Protein AF-A0A7X3RIA8-F1 (afdb_monomer)

Nearest PDB structures (foldseek):
  3zvk-assembly1_D  TM=9.222E-01  e=4.454E-03  Rickettsia felis
  5ecw-assembly1_A  TM=9.008E-01  e=4.153E-03  Shigella flexneri
  3zvk-assembly1_B  TM=9.290E-01  e=8.969E-03  Rickettsia felis
  5ecy-assembly1_E  TM=9.226E-01  e=1.106E-02  Shigella flexneri
  1y82-assembly2_D  TM=9.195E-01  e=2.077E-02  Pyrococcus furiosus

Secondary structure (DSSP, 8-state):
-HHHHHHHTT----HHHHHHHHHHHHTT--EE-S-GGGGGSTT--EE--

pLDDT: mean 80.12, std 14.0, range [52.16, 94.69]

Radius of gyration: 10.09 Å; Cα contacts (8 Å, |Δi|>4): 45; chains: 1; bounding box: 23×20×22 Å

Solvent-accessible surface area (backbone atoms only — not comparable to full-atom values): 3159 Å² total; per-residue (Å²): 120,64,69,62,59,42,56,72,71,75,53,83,72,55,74,64,58,53,52,54,50,50,52,28,55,75,66,77,38,74,46,73,40,82,63,69,74,57,78,72,43,84,90,54,50,71,42,82,114

Sequence (49 aa):
MIKERLRRRGRPIPNNDIWIAAIALQHDLVLVTRDAHFDEVESLQTERW

Mean predicted aligned error: 6.77 Å

Structure (mmCIF, N/CA/C/O backbone):
data_AF-A0A7X3RIA8-F1
#
_entry.id   AF-A0A7X3RIA8-F1
#
loop_
_atom_site.group_PDB
_atom_site.id
_atom_site.type_symbol
_atom_site.label_atom_id
_atom_site.label_alt_id
_atom_site.label_comp_id
_atom_site.label_asym_id
_atom_site.label_entity_id
_atom_site.label_seq_id
_atom_site.pdbx_PDB_ins_code
_atom_site.Cartn_x
_atom_site.Cartn_y
_atom_site.Cartn_z
_atom_site.occupancy
_atom_site.B_iso_or_equiv
_atom_site.auth_seq_id
_atom_site.auth_comp_id
_atom_site.auth_asym_id
_atom_site.auth_atom_id
_atom_site.pdbx_PDB_model_num
ATOM 1 N N . MET A 1 1 ? 11.714 -6.215 4.746 1.00 61.69 1 MET A N 1
ATOM 2 C CA . MET A 1 1 ? 10.596 -7.178 4.867 1.00 61.69 1 MET A CA 1
ATOM 3 C C . MET A 1 1 ? 9.498 -7.011 3.804 1.00 61.69 1 MET A C 1
ATOM 5 O O . MET A 1 1 ? 9.104 -8.026 3.253 1.00 61.69 1 MET A O 1
ATOM 9 N N . ILE A 1 2 ? 9.058 -5.800 3.419 1.00 58.22 2 ILE A N 1
ATOM 10 C CA . ILE A 1 2 ? 8.071 -5.617 2.317 1.00 58.22 2 ILE A CA 1
ATOM 11 C C . ILE A 1 2 ? 8.730 -5.610 0.922 1.00 58.22 2 ILE A C 1
ATOM 13 O O . ILE A 1 2 ? 8.299 -6.335 0.028 1.00 58.22 2 ILE A O 1
ATOM 17 N N . LYS A 1 3 ? 9.850 -4.886 0.758 1.00 57.28 3 LYS A N 1
ATOM 18 C CA . LYS A 1 3 ? 10.611 -4.806 -0.510 1.00 57.28 3 LYS A CA 1
ATOM 19 C C . LYS A 1 3 ? 10.940 -6.170 -1.120 1.00 57.28 3 LYS A C 1
ATOM 21 O O . LYS A 1 3 ? 10.867 -6.355 -2.326 1.00 57.28 3 LYS A O 1
ATOM 26 N N . GLU A 1 4 ? 11.318 -7.122 -0.277 1.00 58.34 4 GLU A N 1
ATOM 27 C CA . GLU A 1 4 ? 11.774 -8.447 -0.700 1.00 58.34 4 GLU A CA 1
ATOM 28 C C . GLU A 1 4 ? 10.615 -9.356 -1.131 1.00 58.34 4 GLU A C 1
ATOM 30 O O . GLU A 1 4 ? 10.751 -10.116 -2.088 1.00 58.34 4 GLU A O 1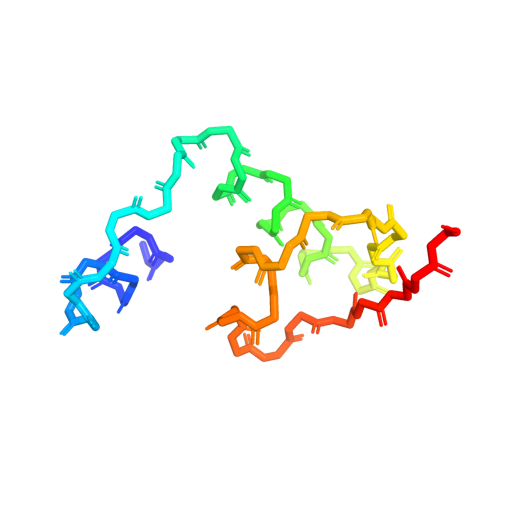
ATOM 35 N N . ARG A 1 5 ? 9.450 -9.219 -0.480 1.00 61.78 5 ARG A N 1
ATOM 36 C CA . ARG A 1 5 ? 8.211 -9.912 -0.861 1.00 61.78 5 ARG A CA 1
ATOM 37 C C . ARG A 1 5 ? 7.670 -9.401 -2.196 1.00 61.78 5 ARG A C 1
ATOM 39 O O . ARG A 1 5 ? 7.323 -10.212 -3.048 1.00 61.78 5 ARG A O 1
ATOM 46 N N . LEU A 1 6 ? 7.688 -8.084 -2.409 1.00 56.88 6 LEU A N 1
ATOM 47 C CA . LEU A 1 6 ? 7.253 -7.470 -3.670 1.00 56.88 6 LEU A CA 1
ATOM 48 C C . LEU A 1 6 ? 8.214 -7.789 -4.822 1.00 56.88 6 LEU A C 1
ATOM 50 O O . LEU A 1 6 ? 7.786 -8.170 -5.909 1.00 56.88 6 LEU A O 1
ATOM 54 N N . ARG A 1 7 ? 9.529 -7.764 -4.566 1.00 55.19 7 ARG A N 1
ATOM 55 C CA . ARG A 1 7 ? 10.547 -8.117 -5.568 1.00 55.19 7 ARG A CA 1
ATOM 56 C C . ARG A 1 7 ? 10.431 -9.572 -6.048 1.00 55.19 7 ARG A C 1
ATOM 58 O O . ARG A 1 7 ? 10.734 -9.843 -7.205 1.00 55.19 7 ARG A O 1
ATOM 65 N N . ARG A 1 8 ? 9.956 -10.497 -5.202 1.00 52.75 8 ARG A N 1
ATOM 66 C CA . ARG A 1 8 ? 9.715 -11.905 -5.575 1.00 52.75 8 ARG A CA 1
ATOM 67 C C . ARG A 1 8 ? 8.521 -12.110 -6.518 1.00 52.75 8 ARG A C 1
ATOM 69 O O . ARG A 1 8 ? 8.495 -13.132 -7.192 1.00 52.75 8 ARG A O 1
ATOM 76 N N . ARG A 1 9 ? 7.569 -11.168 -6.606 1.00 55.09 9 ARG A N 1
ATOM 77 C CA . ARG A 1 9 ? 6.402 -11.260 -7.512 1.00 55.09 9 ARG A CA 1
ATOM 78 C C . ARG A 1 9 ? 6.637 -10.678 -8.915 1.00 55.09 9 ARG A C 1
ATOM 80 O O . ARG A 1 9 ? 5.743 -10.733 -9.748 1.00 55.09 9 ARG A O 1
ATOM 87 N N . GLY A 1 10 ? 7.834 -10.164 -9.211 1.00 52.16 10 GLY A N 1
ATOM 88 C CA . GLY A 1 10 ? 8.213 -9.748 -10.569 1.00 52.16 10 GLY A CA 1
ATOM 89 C C . GLY A 1 10 ? 7.675 -8.385 -11.026 1.00 52.16 10 GLY A C 1
ATOM 90 O O . GLY A 1 10 ? 7.958 -7.986 -12.152 1.00 52.16 10 GLY A O 1
ATOM 91 N N . ARG A 1 11 ? 6.963 -7.642 -10.167 1.00 57.00 11 ARG A N 1
ATOM 92 C CA . ARG A 1 11 ? 6.534 -6.259 -10.428 1.00 57.00 11 ARG A CA 1
ATOM 93 C C . ARG A 1 11 ? 7.213 -5.305 -9.442 1.00 57.00 11 ARG A C 1
ATOM 95 O O . ARG A 1 11 ? 6.911 -5.339 -8.248 1.00 57.00 11 ARG A O 1
ATOM 102 N N . PRO A 1 12 ? 8.192 -4.500 -9.886 1.00 62.12 12 PRO A N 1
ATOM 103 C CA . PRO A 1 12 ? 8.828 -3.523 -9.018 1.00 62.12 12 PRO A CA 1
ATOM 104 C C . PRO A 1 12 ? 7.846 -2.381 -8.741 1.00 62.12 12 PRO A C 1
ATOM 106 O O . PRO A 1 12 ? 7.698 -1.473 -9.551 1.00 62.12 12 PRO A O 1
ATOM 109 N N . ILE A 1 13 ? 7.188 -2.433 -7.585 1.00 67.75 13 ILE A N 1
ATOM 110 C CA . ILE A 1 13 ? 6.426 -1.303 -7.053 1.00 67.75 13 ILE A CA 1
ATOM 111 C C . ILE A 1 13 ? 7.404 -0.134 -6.790 1.00 67.75 13 ILE A C 1
ATOM 113 O O . ILE A 1 13 ? 8.477 -0.366 -6.209 1.00 67.75 13 ILE A O 1
ATOM 117 N N . PRO A 1 14 ? 7.085 1.103 -7.222 1.00 77.38 14 PRO A N 1
ATOM 118 C CA . PRO A 1 14 ? 7.881 2.292 -6.931 1.00 77.38 14 PRO A CA 1
ATOM 119 C C . PRO A 1 14 ? 8.237 2.410 -5.443 1.00 77.38 14 PRO A C 1
ATOM 121 O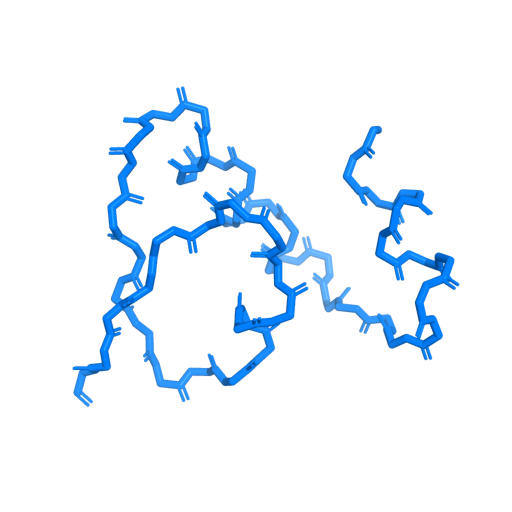 O . PRO A 1 14 ? 7.450 2.065 -4.566 1.00 77.38 14 PRO A O 1
ATOM 124 N N . ASN A 1 15 ? 9.429 2.931 -5.123 1.00 79.38 15 ASN A N 1
ATOM 125 C CA . ASN A 1 15 ? 9.880 3.023 -3.725 1.00 79.38 15 ASN A CA 1
ATOM 126 C C . ASN A 1 15 ? 8.885 3.773 -2.821 1.00 79.38 15 ASN A C 1
ATOM 128 O O . ASN A 1 15 ? 8.753 3.413 -1.655 1.00 79.38 15 ASN A O 1
ATOM 132 N N . ASN A 1 16 ? 8.204 4.794 -3.344 1.00 84.56 16 ASN A N 1
ATOM 133 C CA . ASN A 1 16 ? 7.248 5.595 -2.579 1.00 84.56 16 ASN A CA 1
ATOM 134 C C . ASN A 1 16 ? 6.009 4.785 -2.193 1.00 84.56 16 ASN A C 1
ATOM 136 O O . ASN A 1 16 ? 5.595 4.826 -1.039 1.00 84.56 16 ASN A O 1
ATOM 140 N N . ASP A 1 17 ? 5.488 3.980 -3.111 1.00 84.88 17 ASP A N 1
ATOM 141 C CA . ASP A 1 17 ? 4.307 3.148 -2.883 1.00 84.88 17 ASP A CA 1
ATOM 142 C C . ASP A 1 17 ? 4.580 2.084 -1.814 1.00 84.88 17 ASP A C 1
ATOM 144 O O . ASP A 1 17 ? 3.720 1.773 -0.996 1.00 84.88 17 ASP A O 1
ATOM 148 N N . ILE A 1 18 ? 5.822 1.599 -1.724 1.00 84.44 18 ILE A N 1
ATOM 149 C CA . ILE A 1 18 ? 6.240 0.705 -0.637 1.00 84.44 18 ILE A CA 1
ATOM 150 C C . ILE A 1 18 ? 6.150 1.404 0.722 1.00 84.44 18 ILE A C 1
ATOM 152 O O . ILE A 1 18 ? 5.685 0.797 1.686 1.00 84.44 18 ILE A O 1
ATOM 156 N N . TRP A 1 19 ? 6.601 2.657 0.820 1.00 88.25 19 TRP A N 1
ATOM 157 C CA . TRP A 1 19 ? 6.527 3.419 2.069 1.00 88.25 19 TRP A CA 1
ATOM 158 C C . TRP A 1 19 ? 5.085 3.753 2.445 1.00 88.25 19 TRP A C 1
ATOM 160 O O . TRP A 1 19 ? 4.712 3.581 3.603 1.00 88.25 19 TRP A O 1
ATOM 170 N N . ILE A 1 20 ? 4.269 4.159 1.472 1.00 90.94 20 ILE A N 1
ATOM 171 C CA . ILE A 1 20 ? 2.843 4.448 1.669 1.00 90.94 20 ILE A CA 1
ATOM 172 C C . ILE A 1 20 ? 2.117 3.197 2.177 1.00 90.94 20 ILE A C 1
ATOM 174 O O . ILE A 1 20 ? 1.453 3.248 3.212 1.00 90.94 20 ILE A O 1
ATOM 178 N N . ALA A 1 21 ? 2.306 2.058 1.506 1.00 89.62 21 ALA A N 1
ATOM 179 C CA . ALA A 1 21 ? 1.710 0.791 1.912 1.00 89.62 21 ALA A CA 1
ATOM 180 C C . ALA A 1 21 ? 2.190 0.347 3.302 1.00 89.62 21 ALA A C 1
ATOM 182 O O . ALA A 1 21 ? 1.392 -0.119 4.109 1.00 89.62 21 ALA A O 1
ATOM 183 N N . ALA A 1 22 ? 3.480 0.516 3.613 1.00 89.69 22 ALA A N 1
ATOM 184 C CA . ALA A 1 22 ? 4.027 0.161 4.920 1.00 89.69 22 ALA A CA 1
ATOM 185 C C . ALA A 1 22 ? 3.411 0.987 6.058 1.00 89.69 22 ALA A C 1
ATOM 187 O O . ALA A 1 22 ? 3.097 0.429 7.105 1.00 89.69 22 ALA A O 1
ATOM 188 N N . ILE A 1 23 ? 3.218 2.293 5.853 1.00 92.81 23 ILE A N 1
ATOM 189 C CA . ILE A 1 23 ? 2.590 3.173 6.846 1.00 92.81 23 ILE A CA 1
ATOM 190 C C . ILE A 1 23 ? 1.120 2.792 7.037 1.00 92.81 23 ILE A C 1
ATOM 192 O O . ILE A 1 23 ? 0.679 2.647 8.174 1.00 92.81 23 ILE A O 1
ATOM 196 N N . ALA A 1 24 ? 0.379 2.574 5.948 1.00 93.62 24 ALA A N 1
ATOM 197 C CA . ALA A 1 24 ? -1.019 2.158 6.027 1.00 93.62 24 ALA A CA 1
ATOM 198 C C . ALA A 1 24 ? -1.175 0.824 6.778 1.00 93.62 24 ALA A C 1
ATOM 200 O O . ALA A 1 24 ? -1.992 0.727 7.686 1.00 93.62 24 ALA A O 1
ATOM 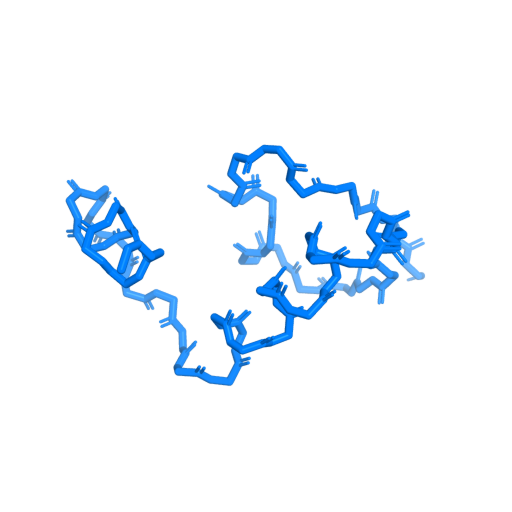201 N N . LEU A 1 25 ? -0.318 -0.162 6.490 1.00 91.25 25 LEU A N 1
ATOM 202 C CA . LEU A 1 25 ? -0.294 -1.446 7.198 1.00 91.25 25 LEU A CA 1
ATOM 203 C C . LEU A 1 25 ? 0.082 -1.311 8.678 1.00 91.25 25 LEU A C 1
ATOM 205 O O . LEU A 1 25 ? -0.520 -1.959 9.527 1.00 91.25 25 LEU A O 1
ATOM 209 N N . GLN A 1 26 ? 1.085 -0.491 9.003 1.00 93.94 26 GLN A N 1
ATOM 210 C CA . GLN A 1 26 ? 1.543 -0.312 10.385 1.00 93.94 26 GLN A CA 1
ATOM 211 C C . GLN A 1 26 ? 0.461 0.305 11.280 1.00 93.94 26 GLN A C 1
ATOM 213 O O . GLN A 1 26 ? 0.442 0.055 12.485 1.00 93.94 26 GLN A O 1
ATOM 218 N N . HIS A 1 27 ? -0.409 1.124 10.697 1.00 94.69 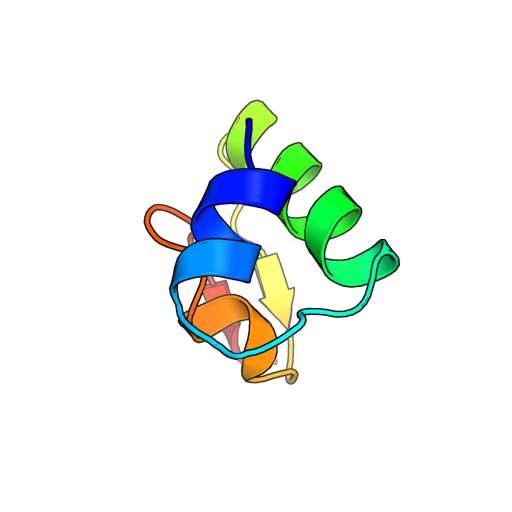27 HIS A N 1
ATOM 219 C CA . HIS A 1 27 ? -1.443 1.860 11.413 1.00 94.69 27 HIS A CA 1
ATOM 220 C C . HIS A 1 27 ? -2.859 1.315 11.183 1.00 94.69 27 HIS A C 1
ATOM 222 O O . HIS A 1 27 ? -3.804 1.941 11.650 1.00 94.69 27 HIS A O 1
ATOM 228 N N . ASP A 1 28 ? -2.998 0.175 10.495 1.00 92.12 28 ASP A N 1
ATOM 229 C CA . ASP A 1 28 ? -4.285 -0.445 10.140 1.00 92.12 28 ASP A CA 1
ATOM 230 C C . ASP A 1 28 ? -5.248 0.543 9.444 1.00 92.12 28 ASP A C 1
ATOM 232 O O . ASP A 1 28 ? -6.418 0.682 9.794 1.00 92.12 28 ASP A O 1
ATOM 236 N N . LEU A 1 29 ? -4.712 1.310 8.487 1.00 93.88 29 LEU A N 1
ATOM 237 C CA . LEU A 1 29 ? -5.439 2.341 7.746 1.00 93.88 29 LEU A CA 1
ATOM 238 C C . LEU A 1 29 ? -5.896 1.833 6.376 1.00 93.88 29 LEU A C 1
ATOM 240 O O . LEU A 1 29 ? -5.158 1.137 5.676 1.00 93.88 29 LEU A O 1
ATOM 244 N N . V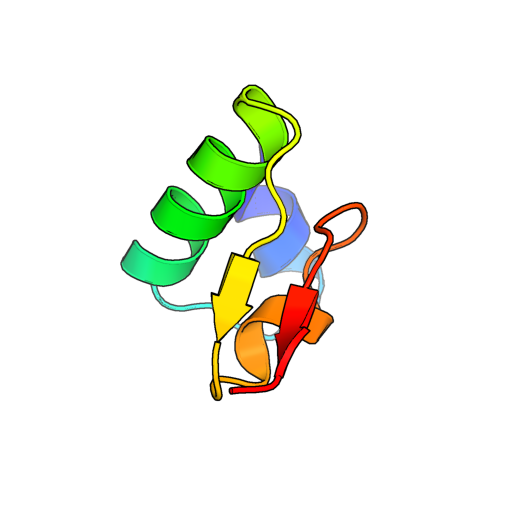AL A 1 30 ? -7.065 2.307 5.941 1.00 93.50 30 VAL A N 1
ATOM 245 C CA . VAL A 1 30 ? -7.537 2.154 4.561 1.00 93.50 30 VAL A CA 1
ATOM 246 C C . VAL A 1 30 ? -6.839 3.178 3.666 1.00 93.50 30 VAL A C 1
ATOM 248 O O . VAL A 1 30 ? -6.935 4.389 3.883 1.00 93.50 30 VAL A O 1
ATOM 251 N N . LEU A 1 31 ? -6.137 2.701 2.640 1.00 92.25 31 LEU A N 1
ATOM 252 C CA . LEU A 1 31 ? -5.492 3.547 1.645 1.00 92.25 31 LEU A CA 1
ATOM 253 C C . LEU A 1 31 ? -6.469 3.883 0.514 1.00 92.25 31 LEU A C 1
ATOM 255 O O . LEU A 1 31 ? -6.761 3.048 -0.341 1.00 92.25 31 LEU A O 1
ATOM 259 N N . VAL A 1 32 ? -6.930 5.131 0.464 1.00 93.25 32 VAL A N 1
ATOM 260 C CA . VAL A 1 32 ? -7.749 5.615 -0.653 1.00 93.25 32 VAL A CA 1
ATOM 261 C C . VAL A 1 32 ? -6.840 6.027 -1.813 1.00 93.25 32 VAL A C 1
ATOM 263 O O . VAL A 1 32 ? -6.032 6.947 -1.681 1.00 93.25 32 VAL A O 1
ATOM 266 N N . THR A 1 33 ? -6.940 5.349 -2.956 1.00 90.25 33 THR A N 1
ATOM 267 C CA . THR A 1 33 ? -6.061 5.586 -4.110 1.00 90.25 33 THR A CA 1
ATOM 268 C C . THR A 1 33 ? -6.735 5.244 -5.440 1.00 90.25 33 THR A C 1
ATOM 270 O O . THR A 1 33 ? -7.643 4.419 -5.527 1.00 90.25 33 THR A O 1
ATOM 273 N N . ARG A 1 34 ? -6.281 5.883 -6.522 1.00 90.25 34 ARG A N 1
ATOM 274 C CA . ARG A 1 34 ? -6.624 5.492 -7.903 1.00 90.25 34 ARG A CA 1
ATOM 275 C C . ARG A 1 3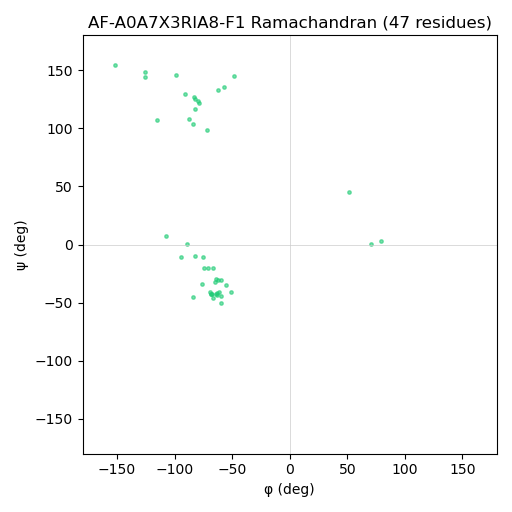4 ? -5.579 4.575 -8.525 1.00 90.25 34 ARG A C 1
ATOM 277 O O . ARG A 1 34 ? -5.819 4.011 -9.590 1.00 90.25 34 ARG A O 1
ATOM 284 N N . ASP A 1 35 ? -4.439 4.426 -7.866 1.00 85.75 35 ASP A N 1
ATOM 285 C CA . ASP A 1 35 ? -3.339 3.622 -8.359 1.00 85.75 35 ASP A CA 1
A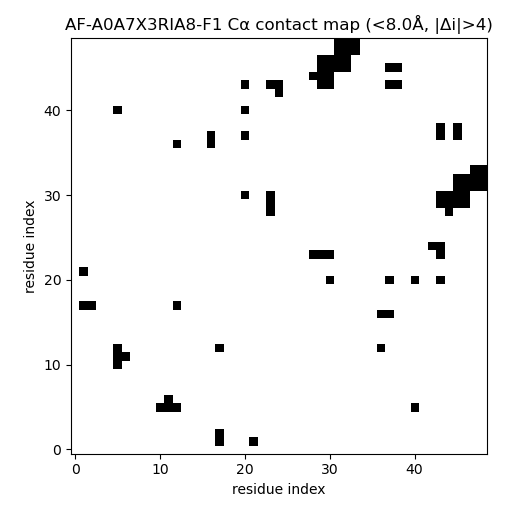TOM 286 C C . ASP A 1 35 ? -3.593 2.132 -8.085 1.00 85.75 35 ASP A C 1
ATOM 288 O O . ASP A 1 35 ? -3.814 1.718 -6.949 1.00 85.75 35 ASP A O 1
ATOM 292 N N . ALA A 1 36 ? -3.574 1.328 -9.148 1.00 83.25 36 ALA A N 1
ATOM 293 C CA . ALA A 1 36 ? -3.771 -0.113 -9.075 1.00 83.25 36 ALA A CA 1
ATOM 294 C C . ALA A 1 36 ? -2.544 -0.874 -8.543 1.00 83.25 36 ALA A C 1
ATOM 296 O O . ALA A 1 36 ? -2.672 -2.052 -8.225 1.00 83.25 36 ALA A O 1
ATOM 297 N N . HIS A 1 37 ? -1.373 -0.239 -8.403 1.00 83.50 37 HIS A N 1
ATOM 298 C CA . HIS A 1 37 ? -0.189 -0.893 -7.832 1.00 83.50 37 HIS A CA 1
ATOM 299 C C . HIS A 1 37 ? -0.419 -1.396 -6.398 1.00 83.50 37 HIS A C 1
ATOM 301 O O . HIS A 1 37 ? 0.154 -2.408 -5.995 1.00 83.50 37 HIS A O 1
ATOM 307 N N . PHE A 1 38 ? -1.276 -0.716 -5.633 1.00 85.25 38 PHE A N 1
ATOM 308 C CA . PHE A 1 38 ? -1.560 -1.063 -4.240 1.00 85.25 38 PHE A CA 1
ATOM 309 C C . PHE A 1 38 ? -2.450 -2.299 -4.086 1.00 85.25 38 PHE A C 1
ATOM 311 O O . PHE A 1 38 ? -2.379 -2.953 -3.050 1.00 85.25 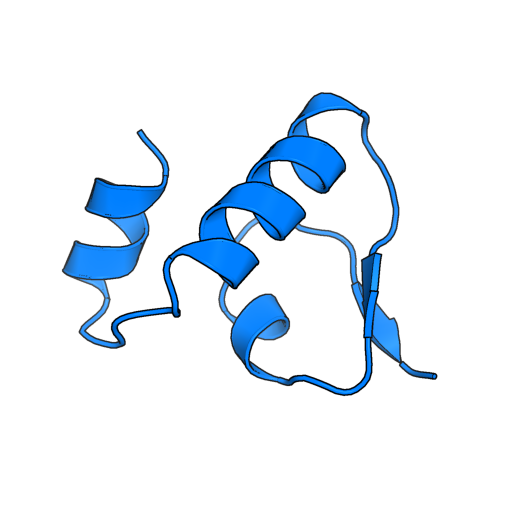38 PHE A O 1
ATOM 318 N N . ASP A 1 39 ? -3.198 -2.678 -5.125 1.00 83.06 39 ASP A N 1
ATOM 319 C CA . ASP A 1 39 ? -4.019 -3.897 -5.117 1.00 83.06 39 ASP A CA 1
ATOM 320 C C . ASP A 1 39 ? -3.157 -5.172 -5.067 1.00 83.06 39 ASP A C 1
ATOM 322 O O . ASP A 1 39 ? -3.622 -6.243 -4.682 1.00 83.06 39 ASP A O 1
ATOM 326 N N . GLU A 1 40 ? -1.878 -5.078 -5.448 1.00 81.62 40 GLU A N 1
ATOM 327 C CA . GLU A 1 40 ? -0.937 -6.199 -5.383 1.00 81.62 40 GLU A CA 1
ATOM 328 C C . GLU A 1 40 ? -0.319 -6.391 -3.989 1.00 81.62 40 GLU A C 1
ATOM 330 O O . GLU A 1 40 ? 0.353 -7.405 -3.745 1.00 81.62 40 GLU A O 1
ATOM 335 N N . VAL A 1 41 ? -0.528 -5.439 -3.072 1.00 82.56 41 VAL A N 1
ATOM 336 C CA . VAL A 1 41 ? 0.002 -5.493 -1.709 1.00 82.56 41 VAL A CA 1
ATOM 337 C C . VAL A 1 41 ? -0.938 -6.312 -0.830 1.00 82.56 41 VAL A C 1
ATOM 339 O O . VAL A 1 41 ? -1.992 -5.865 -0.392 1.00 82.56 41 VAL A O 1
ATOM 342 N N . GLU A 1 42 ? -0.521 -7.540 -0.544 1.00 82.00 42 GLU A N 1
ATOM 343 C CA . GLU A 1 42 ? -1.242 -8.443 0.350 1.00 82.00 42 GLU A CA 1
ATOM 344 C C . GLU A 1 42 ? -1.443 -7.811 1.742 1.00 82.00 42 GLU A C 1
ATOM 346 O O . GLU A 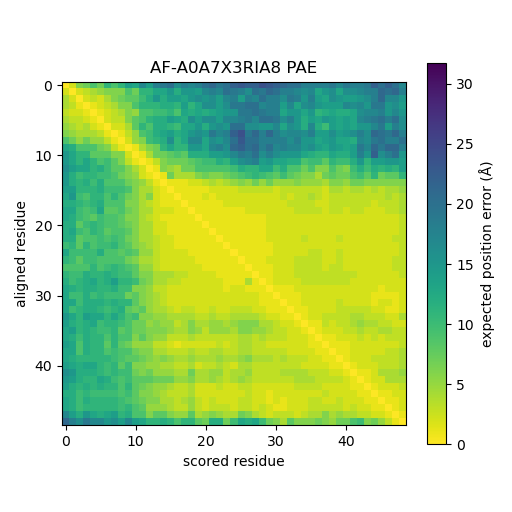1 42 ? -0.515 -7.223 2.300 1.00 82.00 42 GLU A O 1
ATOM 351 N N . SER A 1 43 ? -2.657 -7.950 2.288 1.00 86.31 43 SER A N 1
ATOM 352 C CA . SER A 1 43 ? -3.100 -7.391 3.580 1.00 86.31 43 SER A CA 1
ATOM 353 C C . SER A 1 43 ? -3.293 -5.871 3.639 1.00 86.31 43 SER A C 1
ATOM 355 O O . SER A 1 43 ? -3.683 -5.374 4.691 1.00 86.31 43 SER A O 1
ATOM 357 N N . LEU A 1 44 ? -3.071 -5.130 2.550 1.00 88.81 44 LEU A N 1
ATOM 358 C CA . LEU A 1 44 ? -3.378 -3.702 2.502 1.00 88.81 44 LEU A CA 1
ATOM 359 C C . LEU A 1 44 ? -4.863 -3.493 2.181 1.00 88.81 44 LEU A C 1
ATOM 361 O O . LEU A 1 44 ? -5.364 -4.015 1.187 1.00 88.81 44 LEU A O 1
ATOM 365 N N . GLN A 1 45 ? -5.562 -2.717 3.007 1.00 92.25 45 GLN A N 1
ATOM 366 C CA . GLN A 1 45 ? -6.929 -2.293 2.710 1.00 92.25 45 GLN A CA 1
ATOM 367 C C . GLN A 1 45 ? -6.891 -1.084 1.777 1.00 92.25 45 GLN A C 1
ATOM 369 O O . GLN A 1 45 ? -6.252 -0.080 2.095 1.00 92.25 45 GLN A O 1
ATOM 374 N N . THR A 1 46 ? -7.568 -1.170 0.632 1.00 92.56 46 THR A N 1
ATOM 375 C CA . THR A 1 46 ? -7.625 -0.087 -0.354 1.00 92.56 46 THR A CA 1
ATOM 376 C C . THR A 1 46 ? -9.064 0.287 -0.691 1.00 92.56 46 THR A C 1
ATOM 378 O O . THR A 1 46 ? -9.947 -0.566 -0.770 1.00 92.56 46 THR A O 1
ATOM 381 N N . GLU A 1 47 ? -9.298 1.579 -0.915 1.00 93.25 47 GLU A N 1
ATOM 382 C CA . GLU A 1 47 ? -10.554 2.108 -1.451 1.00 93.25 47 GLU A CA 1
ATOM 383 C C . GLU A 1 47 ? -10.283 2.965 -2.690 1.00 93.25 47 GLU A C 1
ATOM 385 O O . GLU A 1 47 ? -9.236 3.604 -2.817 1.00 93.25 47 GLU A O 1
ATOM 390 N N . ARG A 1 48 ? -11.228 2.973 -3.633 1.00 89.44 48 ARG A N 1
ATOM 391 C CA . ARG A 1 48 ? -11.110 3.743 -4.876 1.00 89.44 48 ARG A CA 1
ATOM 392 C C . ARG A 1 48 ? -11.721 5.131 -4.700 1.00 89.44 48 ARG A C 1
ATOM 394 O O . ARG A 1 48 ? -12.862 5.237 -4.264 1.00 89.44 48 ARG A O 1
ATOM 401 N N . TRP A 1 49 ? -10.958 6.162 -5.073 1.00 79.25 49 TRP A N 1
ATOM 402 C CA . TRP A 1 49 ? -11.409 7.562 -5.103 1.00 79.25 49 TRP A CA 1
ATOM 403 C C . TRP A 1 49 ? -12.214 7.906 -6.356 1.00 79.25 49 TRP A C 1
ATOM 405 O O . TRP A 1 49 ? -11.635 7.824 -7.471 1.00 79.25 49 TRP A O 1
#

Foldseek 3Di:
DQQVVCVVVVDRDPPVLSVVQVVCQVVVHEDEDCDCSCVPRPPHHYDYD